Protein AF-A0A952CIS3-F1 (afdb_monomer_lite)

Structure (mmCIF, N/CA/C/O backbone):
data_AF-A0A952CIS3-F1
#
_entry.id   AF-A0A952CIS3-F1
#
loop_
_atom_site.group_PDB
_atom_site.id
_atom_site.type_symbol
_atom_site.label_atom_id
_atom_site.label_alt_id
_atom_site.label_comp_id
_atom_site.label_asym_id
_atom_site.label_entity_id
_atom_site.label_seq_id
_atom_site.pdbx_PDB_ins_code
_atom_site.Cartn_x
_atom_site.Cartn_y
_atom_site.Cartn_z
_atom_site.occupancy
_atom_site.B_iso_or_equiv
_atom_site.auth_seq_id
_atom_site.auth_comp_id
_atom_site.auth_asym_id
_atom_site.auth_atom_id
_atom_site.pdbx_PDB_model_num
ATOM 1 N N . MET A 1 1 ? 3.103 -5.663 15.950 1.00 58.41 1 MET A N 1
ATOM 2 C CA . MET A 1 1 ? 3.542 -4.666 14.948 1.00 58.41 1 MET A CA 1
ATOM 3 C C . MET A 1 1 ? 3.197 -3.279 15.468 1.00 58.41 1 MET A C 1
ATOM 5 O O . MET A 1 1 ? 2.110 -3.129 16.006 1.00 58.41 1 MET A O 1
ATOM 9 N N . ASN A 1 2 ? 4.099 -2.297 15.377 1.00 73.50 2 ASN A N 1
ATOM 10 C CA . ASN A 1 2 ? 3.818 -0.929 15.827 1.00 73.50 2 ASN A CA 1
ATOM 11 C C . ASN A 1 2 ? 3.746 0.017 14.621 1.00 73.50 2 ASN A C 1
ATOM 13 O O . ASN A 1 2 ? 4.779 0.464 14.124 1.00 73.50 2 ASN A O 1
ATOM 17 N N . LEU A 1 3 ? 2.524 0.336 14.183 1.00 75.00 3 LEU A N 1
ATOM 18 C CA . LEU A 1 3 ? 2.276 1.262 13.073 1.00 75.00 3 LEU A CA 1
ATOM 19 C C . LEU A 1 3 ? 2.784 2.686 13.351 1.00 75.00 3 LEU A C 1
ATOM 21 O O . LEU A 1 3 ? 2.992 3.442 12.412 1.00 75.00 3 LEU A O 1
ATOM 25 N N . ALA A 1 4 ? 3.065 3.059 14.606 1.00 76.69 4 ALA A N 1
ATOM 26 C CA . ALA A 1 4 ? 3.614 4.373 14.941 1.00 76.69 4 ALA A CA 1
ATOM 27 C C . ALA A 1 4 ? 5.102 4.538 14.572 1.00 76.69 4 ALA A C 1
ATOM 29 O O . ALA A 1 4 ? 5.605 5.663 14.593 1.00 76.69 4 ALA A O 1
ATOM 30 N N . ASN A 1 5 ? 5.807 3.449 14.240 1.00 83.12 5 ASN A N 1
ATOM 31 C CA . ASN A 1 5 ? 7.241 3.446 13.938 1.00 83.12 5 ASN A CA 1
ATOM 32 C C . ASN A 1 5 ? 7.523 2.821 12.562 1.00 83.12 5 ASN A C 1
ATOM 34 O O . ASN A 1 5 ? 8.228 1.821 12.450 1.00 83.12 5 ASN A O 1
ATOM 38 N N . LEU A 1 6 ? 6.986 3.439 11.506 1.00 84.38 6 LEU A N 1
ATOM 39 C CA . LEU A 1 6 ? 7.075 2.935 10.128 1.00 84.38 6 LEU A CA 1
ATOM 40 C C . LEU A 1 6 ? 8.511 2.790 9.596 1.00 84.38 6 LEU A C 1
ATOM 42 O O . LEU A 1 6 ? 8.786 1.925 8.773 1.00 84.38 6 LEU A O 1
ATOM 46 N N . THR A 1 7 ? 9.441 3.617 10.067 1.00 84.38 7 THR A N 1
ATOM 47 C CA . THR A 1 7 ? 10.834 3.642 9.590 1.00 84.38 7 THR A CA 1
ATOM 48 C C . THR A 1 7 ? 11.759 2.659 10.311 1.00 84.38 7 THR A C 1
ATOM 50 O O . THR A 1 7 ? 12.948 2.615 10.012 1.00 84.38 7 THR A O 1
ATOM 53 N N . HIS A 1 8 ? 11.245 1.895 11.277 1.00 84.44 8 HIS A N 1
ATOM 54 C CA . HIS A 1 8 ? 12.045 0.989 12.098 1.00 84.44 8 HIS A CA 1
ATOM 55 C C . HIS A 1 8 ? 11.938 -0.461 11.604 1.00 84.44 8 HIS A C 1
ATOM 57 O O . HIS A 1 8 ? 10.915 -0.862 11.044 1.00 84.44 8 HIS A O 1
ATOM 63 N N . GLY A 1 9 ? 12.978 -1.252 11.881 1.00 85.38 9 GLY A N 1
ATOM 64 C CA . GLY A 1 9 ? 13.113 -2.645 11.442 1.00 85.38 9 GLY A CA 1
ATOM 65 C C . GLY A 1 9 ? 14.064 -2.802 10.254 1.00 85.38 9 GLY A C 1
ATOM 66 O O . GLY A 1 9 ? 14.485 -1.812 9.661 1.00 85.38 9 GLY A O 1
ATOM 67 N N . ASP A 1 10 ? 14.396 -4.052 9.931 1.00 83.69 10 ASP A N 1
ATOM 68 C CA . ASP A 1 10 ? 15.188 -4.414 8.753 1.00 83.69 10 ASP A CA 1
ATOM 69 C C . ASP A 1 10 ? 14.513 -5.589 8.010 1.00 83.69 10 ASP A C 1
ATOM 71 O O . ASP A 1 10 ? 14.512 -6.709 8.531 1.00 83.69 10 ASP A O 1
ATOM 75 N N . PRO A 1 11 ? 13.861 -5.350 6.854 1.00 87.62 11 PRO A N 1
ATOM 76 C CA . PRO A 1 11 ? 13.613 -4.038 6.252 1.00 87.62 11 PRO A CA 1
ATOM 77 C C . PRO A 1 11 ? 12.599 -3.203 7.069 1.00 87.62 11 PRO A C 1
ATOM 79 O O . PRO A 1 11 ? 11.799 -3.773 7.825 1.00 87.62 11 PRO A O 1
ATOM 82 N N . PRO A 1 12 ? 12.596 -1.859 6.931 1.00 90.81 12 PRO A N 1
ATOM 83 C CA . PRO A 1 12 ? 11.646 -0.987 7.620 1.00 90.81 12 PRO A CA 1
ATOM 84 C C . PRO A 1 12 ? 10.197 -1.420 7.397 1.00 90.81 12 PRO A C 1
ATOM 86 O O . PRO A 1 12 ? 9.848 -1.884 6.310 1.00 90.81 12 PRO A O 1
ATOM 89 N N . LEU A 1 13 ? 9.329 -1.226 8.394 1.00 90.56 13 LEU A N 1
ATOM 90 C CA . LEU A 1 13 ? 7.912 -1.595 8.276 1.00 90.56 13 LEU A CA 1
ATOM 91 C C . LEU A 1 13 ? 7.237 -0.948 7.054 1.00 90.56 13 LEU A C 1
ATOM 93 O O . LEU A 1 13 ? 6.450 -1.603 6.383 1.00 90.56 13 LEU A O 1
ATOM 97 N N . LEU A 1 14 ? 7.599 0.296 6.737 1.00 91.00 14 LEU A N 1
ATOM 98 C CA . LEU A 1 14 ? 7.156 1.006 5.538 1.00 91.00 14 LEU A CA 1
ATOM 99 C C . LEU A 1 14 ? 7.469 0.228 4.251 1.00 91.00 14 LEU A C 1
ATOM 101 O O . LEU A 1 14 ? 6.620 0.107 3.380 1.00 91.00 14 LEU A O 1
ATOM 105 N N . THR A 1 15 ? 8.673 -0.337 4.160 1.00 90.19 15 THR A N 1
ATOM 106 C CA . THR A 1 15 ? 9.089 -1.172 3.030 1.00 90.19 15 THR A CA 1
ATOM 107 C C . THR A 1 15 ? 8.350 -2.496 3.021 1.00 90.19 15 THR A C 1
ATOM 109 O O . THR A 1 15 ? 7.921 -2.945 1.967 1.00 90.19 15 THR A O 1
ATOM 112 N N . ARG A 1 16 ? 8.160 -3.112 4.191 1.00 92.25 16 ARG A N 1
ATOM 113 C CA . ARG A 1 16 ? 7.429 -4.378 4.290 1.00 92.25 16 ARG A CA 1
ATOM 114 C C . ARG A 1 16 ? 5.986 -4.240 3.825 1.00 92.25 16 ARG A C 1
ATOM 116 O O . ARG A 1 16 ? 5.541 -5.098 3.083 1.00 92.25 16 ARG A O 1
ATOM 123 N N . LEU A 1 17 ? 5.291 -3.172 4.217 1.00 92.12 17 LEU A N 1
ATOM 124 C CA . LEU A 1 17 ? 3.913 -2.904 3.786 1.00 92.12 17 LEU A CA 1
ATOM 125 C C . LEU A 1 17 ? 3.780 -2.763 2.263 1.00 92.12 17 LEU A C 1
ATOM 127 O O . LEU A 1 17 ? 2.726 -3.063 1.723 1.00 92.12 17 LEU A O 1
ATOM 131 N N . GLU A 1 18 ? 4.849 -2.346 1.587 1.00 89.56 18 GLU A N 1
ATOM 132 C CA . GLU 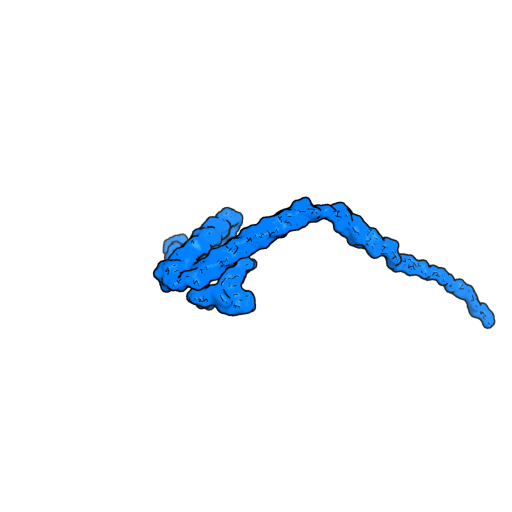A 1 18 ? 4.886 -2.238 0.129 1.00 89.56 18 GLU A CA 1
ATOM 133 C C . GLU A 1 18 ? 5.166 -3.583 -0.559 1.00 89.56 18 GLU A C 1
ATOM 135 O O . GLU A 1 18 ? 4.610 -3.891 -1.608 1.00 89.56 18 GLU A O 1
ATOM 140 N N . THR A 1 19 ? 6.069 -4.391 0.004 1.00 89.50 19 THR A N 1
ATOM 141 C CA . THR A 1 19 ? 6.574 -5.608 -0.658 1.00 89.50 19 THR A CA 1
ATOM 142 C C . THR A 1 19 ? 5.868 -6.892 -0.230 1.00 89.50 19 THR A C 1
ATOM 144 O O . THR A 1 19 ? 5.960 -7.904 -0.920 1.00 89.50 19 THR A O 1
ATOM 147 N N . ASP A 1 20 ? 5.223 -6.885 0.934 1.00 92.44 20 ASP A N 1
ATOM 148 C CA . ASP A 1 20 ? 4.557 -8.037 1.537 1.00 92.44 20 ASP A CA 1
ATOM 149 C C . ASP A 1 20 ? 3.040 -7.830 1.472 1.00 92.44 20 ASP A C 1
ATOM 151 O O . ASP A 1 20 ? 2.427 -7.204 2.339 1.00 92.44 20 ASP A O 1
ATOM 155 N N . ILE A 1 21 ? 2.436 -8.350 0.402 1.00 89.44 21 ILE A N 1
ATOM 156 C CA . ILE A 1 21 ? 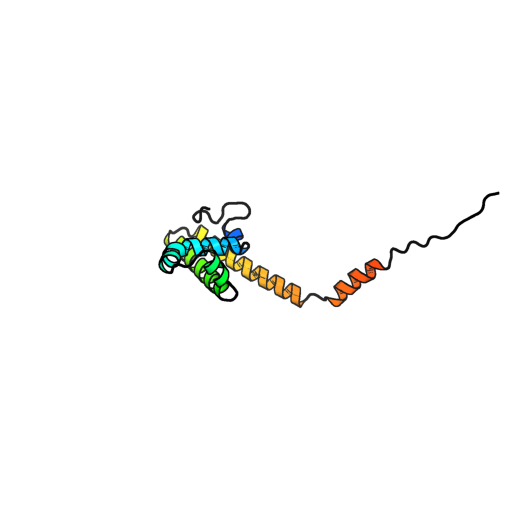1.004 -8.191 0.129 1.00 89.44 21 ILE A CA 1
ATOM 157 C C . ILE A 1 21 ? 0.123 -8.878 1.178 1.00 89.44 21 ILE A C 1
ATOM 159 O O . ILE A 1 21 ? -0.988 -8.423 1.443 1.00 89.44 21 ILE A O 1
ATOM 163 N N . VAL A 1 22 ? 0.625 -9.953 1.796 1.00 91.81 22 VAL A N 1
ATOM 164 C CA . VAL A 1 22 ? -0.085 -10.669 2.861 1.00 91.81 22 VAL A CA 1
ATOM 165 C C . VAL A 1 22 ? -0.115 -9.792 4.102 1.00 91.81 22 VAL A C 1
ATOM 167 O O . VAL A 1 22 ? -1.186 -9.543 4.642 1.00 91.81 22 VAL A O 1
ATOM 170 N N . LEU A 1 23 ? 1.032 -9.218 4.479 1.00 93.19 23 LEU A N 1
ATOM 171 C CA . LEU A 1 23 ? 1.086 -8.249 5.569 1.00 93.19 23 LEU A CA 1
ATOM 172 C C . LEU A 1 23 ? 0.163 -7.052 5.314 1.00 93.19 23 LEU A C 1
ATOM 174 O O . LEU A 1 23 ? -0.534 -6.626 6.231 1.00 93.19 23 LEU A O 1
ATOM 178 N N . LEU A 1 24 ? 0.150 -6.495 4.100 1.00 93.12 24 LEU A N 1
ATOM 179 C CA . LEU A 1 24 ? -0.752 -5.391 3.773 1.00 93.12 24 LEU A CA 1
ATOM 180 C C . LEU A 1 24 ? -2.220 -5.800 3.964 1.00 93.12 24 LEU A C 1
ATOM 182 O O . LEU A 1 24 ? -2.978 -5.071 4.603 1.00 93.12 24 LEU A O 1
ATOM 186 N N . CYS A 1 25 ? -2.604 -6.976 3.464 1.00 94.69 25 CYS A N 1
ATOM 187 C CA . CYS A 1 25 ? -3.952 -7.515 3.615 1.00 94.69 25 CYS A CA 1
ATOM 188 C C . CYS A 1 25 ? -4.334 -7.687 5.093 1.00 94.69 25 CYS A C 1
ATOM 190 O O . CYS A 1 25 ? -5.385 -7.193 5.502 1.00 94.69 25 CYS A O 1
ATOM 192 N N . ASP A 1 26 ? -3.460 -8.286 5.906 1.00 94.50 26 ASP A N 1
ATOM 193 C CA . ASP A 1 26 ? -3.676 -8.488 7.345 1.00 94.50 26 ASP A CA 1
ATOM 194 C C . ASP A 1 26 ? -3.876 -7.156 8.080 1.00 94.50 26 ASP A C 1
ATOM 196 O O . ASP A 1 26 ? -4.719 -7.025 8.972 1.00 94.50 26 ASP A O 1
ATOM 200 N N . VAL A 1 27 ? -3.099 -6.135 7.709 1.00 94.75 27 VAL A N 1
ATOM 201 C CA . VAL A 1 27 ? -3.187 -4.801 8.310 1.00 94.75 27 VAL A CA 1
ATOM 202 C C . VAL A 1 27 ? -4.486 -4.114 7.934 1.00 94.75 27 VAL A C 1
ATOM 204 O O . VAL A 1 27 ? -5.149 -3.560 8.811 1.00 94.75 27 VAL A O 1
ATOM 207 N N . ILE A 1 28 ? -4.876 -4.169 6.663 1.00 95.00 28 ILE A N 1
ATOM 208 C CA . ILE A 1 28 ? -6.148 -3.606 6.208 1.00 95.00 28 ILE A CA 1
ATOM 209 C C . ILE A 1 28 ? -7.307 -4.335 6.891 1.00 95.00 28 ILE A C 1
ATOM 211 O O . ILE A 1 28 ? -8.197 -3.669 7.420 1.00 95.00 28 ILE A O 1
ATOM 215 N N . PHE A 1 29 ? -7.268 -5.670 6.973 1.00 95.44 29 PHE A N 1
ATOM 216 C CA . PHE A 1 29 ? -8.284 -6.447 7.679 1.00 95.44 29 PHE A CA 1
ATOM 217 C C . PHE A 1 29 ? -8.381 -6.037 9.149 1.00 95.44 29 PHE A C 1
ATOM 219 O O . PHE A 1 29 ? -9.476 -5.799 9.650 1.00 95.44 29 PHE A O 1
ATOM 226 N N . ALA A 1 30 ? -7.248 -5.856 9.833 1.00 95.00 30 ALA A N 1
ATOM 227 C CA . ALA A 1 30 ? -7.228 -5.386 11.215 1.00 95.00 30 ALA A CA 1
ATOM 228 C C . ALA A 1 30 ? -7.854 -3.987 11.385 1.00 95.00 30 ALA A C 1
ATOM 230 O O . ALA A 1 30 ? -8.507 -3.738 12.400 1.00 95.00 30 ALA A O 1
ATOM 231 N N . LEU A 1 31 ? -7.690 -3.087 10.407 1.00 93.50 31 LEU A N 1
ATOM 232 C CA . LEU A 1 31 ? -8.302 -1.752 10.421 1.00 93.50 31 LEU A CA 1
ATOM 233 C C . LEU A 1 31 ? -9.821 -1.800 10.229 1.00 93.50 31 LEU A C 1
ATOM 235 O O . LEU A 1 31 ? -10.537 -1.029 10.868 1.00 93.50 31 LEU A O 1
ATOM 239 N N . VAL A 1 32 ? -10.307 -2.703 9.375 1.00 95.00 32 VAL A N 1
ATOM 240 C CA . VAL A 1 32 ? -11.741 -2.850 9.073 1.00 95.00 32 VAL A CA 1
ATOM 241 C C . VAL A 1 32 ? -12.423 -3.950 9.886 1.00 95.00 32 VAL A C 1
ATOM 243 O O . VAL A 1 32 ? -13.595 -4.255 9.666 1.00 95.00 32 VAL A O 1
ATOM 246 N N . LYS A 1 33 ? -11.708 -4.559 10.837 1.00 95.25 33 LYS A N 1
ATOM 247 C CA . LYS A 1 33 ? -12.197 -5.694 11.620 1.00 95.25 33 LYS A CA 1
ATOM 248 C C . LYS A 1 33 ? -13.532 -5.419 12.320 1.00 95.25 33 LYS A C 1
ATOM 250 O O . LYS A 1 33 ? -14.408 -6.273 12.225 1.00 95.25 33 LYS A O 1
ATOM 255 N N . PRO A 1 34 ? -13.765 -4.252 12.954 1.00 96.50 34 PRO A N 1
ATOM 256 C CA . PRO A 1 34 ? -15.070 -3.957 13.544 1.00 96.50 34 PRO A CA 1
ATOM 257 C C . PRO A 1 34 ? -16.224 -4.008 12.532 1.00 96.50 34 PRO A C 1
ATOM 259 O O . PRO A 1 34 ? -17.318 -4.452 12.869 1.00 96.50 34 PRO A O 1
ATOM 262 N N . GLN A 1 35 ? -15.991 -3.565 11.295 1.00 96.25 35 GLN A N 1
ATOM 263 C CA . GLN A 1 35 ? -16.970 -3.601 10.210 1.00 96.25 35 GLN A CA 1
ATOM 264 C C . GLN A 1 35 ? -17.128 -5.021 9.653 1.00 96.25 35 GLN A C 1
ATOM 266 O O . GLN A 1 35 ? -18.251 -5.462 9.422 1.00 96.25 35 GLN A O 1
ATOM 271 N N . ALA A 1 36 ? -16.025 -5.751 9.477 1.00 95.88 36 ALA A N 1
ATOM 272 C CA . ALA A 1 36 ? -16.044 -7.145 9.042 1.00 95.88 36 ALA A CA 1
ATOM 273 C C . ALA A 1 36 ? -16.826 -8.026 10.029 1.00 95.88 36 ALA A C 1
ATOM 275 O O . ALA A 1 36 ? -17.711 -8.772 9.617 1.00 95.88 36 ALA A O 1
ATOM 276 N N . ASP A 1 37 ? -16.584 -7.857 11.332 1.00 97.06 37 ASP A N 1
ATOM 277 C CA . ASP A 1 37 ? -17.274 -8.589 12.395 1.00 97.06 37 ASP A CA 1
ATOM 278 C C . ASP A 1 37 ? -18.790 -8.282 12.395 1.00 97.06 37 ASP A C 1
ATOM 280 O O . ASP A 1 37 ? -19.605 -9.187 12.569 1.00 97.06 37 ASP A O 1
ATOM 284 N N . GLN A 1 38 ? -19.196 -7.030 12.139 1.00 97.31 38 GLN A N 1
ATOM 285 C CA . GLN A 1 38 ? -20.615 -6.650 12.006 1.00 97.31 38 GLN A CA 1
ATOM 286 C C . GLN A 1 38 ? -21.294 -7.275 10.783 1.00 97.31 38 GLN A C 1
ATOM 288 O O . GLN A 1 38 ? -22.487 -7.574 10.827 1.00 97.31 38 GLN A O 1
ATOM 293 N N . LEU A 1 39 ? -20.545 -7.455 9.695 1.00 96.56 39 LEU A N 1
ATOM 294 C CA . LEU A 1 39 ? -21.022 -8.057 8.452 1.00 96.56 39 LEU A CA 1
ATOM 295 C C . LEU A 1 39 ? -20.885 -9.587 8.441 1.00 96.56 39 LEU A C 1
ATOM 297 O O . LEU A 1 39 ? -21.316 -10.223 7.481 1.00 96.56 39 LEU A O 1
ATOM 301 N N . GLY A 1 40 ? -20.309 -10.179 9.492 1.00 96.50 40 GLY A N 1
ATOM 302 C CA . GLY A 1 40 ? -20.047 -11.614 9.571 1.00 96.50 40 GLY A CA 1
ATOM 303 C C . GLY A 1 40 ? -19.009 -12.105 8.559 1.00 96.50 40 GLY A C 1
ATOM 304 O O . GLY A 1 40 ? -19.059 -13.268 8.177 1.00 96.50 40 GLY A O 1
ATOM 305 N N . VAL A 1 41 ? -18.100 -11.232 8.114 1.00 96.81 41 VAL A N 1
ATOM 306 C CA . VAL A 1 41 ? -17.044 -11.559 7.148 1.00 96.81 41 VAL A CA 1
ATOM 307 C C . VAL A 1 41 ? -15.833 -12.114 7.892 1.00 96.81 41 VAL A C 1
ATOM 309 O O . VAL A 1 41 ? -15.241 -11.434 8.732 1.00 96.81 41 VAL A O 1
ATOM 312 N N . SER A 1 42 ? -15.464 -13.352 7.576 1.00 94.94 42 SER A N 1
ATOM 313 C CA . SER A 1 42 ? -14.247 -13.988 8.090 1.00 94.94 42 SER A CA 1
ATOM 314 C C . SER A 1 42 ? -12.977 -13.436 7.437 1.00 94.94 42 SER A C 1
ATOM 316 O O . SER A 1 42 ? -13.017 -12.814 6.374 1.00 94.94 42 SER A O 1
ATOM 318 N N . ASP A 1 43 ? -11.832 -13.701 8.065 1.00 93.12 43 ASP A N 1
ATOM 319 C CA . ASP A 1 43 ? -10.514 -13.354 7.524 1.00 93.12 43 ASP A CA 1
ATOM 320 C C . ASP A 1 43 ? -10.269 -14.042 6.172 1.00 93.12 43 ASP A C 1
ATOM 322 O O . ASP A 1 43 ? -9.859 -13.415 5.196 1.00 93.12 43 ASP A O 1
ATOM 326 N N . GLU A 1 44 ? -10.642 -15.320 6.055 1.00 93.25 44 GLU A N 1
ATOM 327 C CA . GLU A 1 44 ? -10.500 -16.061 4.805 1.00 93.25 44 GLU A CA 1
ATOM 328 C C . GLU A 1 44 ? -11.409 -15.523 3.692 1.00 93.25 44 GLU A C 1
ATOM 330 O O . GLU A 1 44 ? -11.030 -15.545 2.519 1.00 93.25 44 GLU A O 1
ATOM 335 N N . GLU A 1 45 ? -12.621 -15.070 4.020 1.00 94.44 45 GLU A N 1
ATOM 336 C CA . GLU A 1 45 ? -13.524 -14.437 3.051 1.00 94.44 45 GLU A CA 1
ATOM 337 C C . GLU A 1 45 ? -13.017 -13.063 2.623 1.00 94.44 45 GLU A C 1
ATOM 339 O O . GLU A 1 45 ? -13.053 -12.749 1.432 1.00 94.44 45 GLU A O 1
ATOM 344 N N . PHE A 1 46 ? -12.493 -12.280 3.566 1.00 94.38 46 PHE A N 1
ATOM 345 C CA . PHE A 1 46 ? -11.871 -10.999 3.272 1.00 94.38 46 PHE A CA 1
ATOM 346 C C . PHE A 1 46 ? -10.659 -11.174 2.350 1.00 94.38 46 PHE A C 1
ATOM 348 O O . PHE A 1 46 ? -10.606 -10.565 1.283 1.00 94.38 46 PHE A O 1
ATOM 355 N N . GLY A 1 47 ? -9.736 -12.077 2.688 1.00 91.81 47 GLY A N 1
ATOM 356 C CA . GLY A 1 47 ? -8.560 -12.366 1.868 1.00 91.81 47 GLY A CA 1
ATOM 357 C C . GLY A 1 47 ? -8.914 -12.850 0.457 1.00 91.81 47 GLY A C 1
ATOM 358 O O . GLY A 1 47 ? -8.284 -12.439 -0.515 1.00 91.81 47 GLY A O 1
ATOM 359 N N . LYS A 1 48 ? -9.975 -13.657 0.303 1.00 91.69 48 LYS A N 1
ATOM 360 C CA . LYS A 1 48 ? -10.487 -14.061 -1.023 1.00 91.69 48 LYS A CA 1
ATOM 361 C C . LYS A 1 48 ? -11.037 -12.886 -1.830 1.00 91.69 48 LYS A C 1
ATOM 363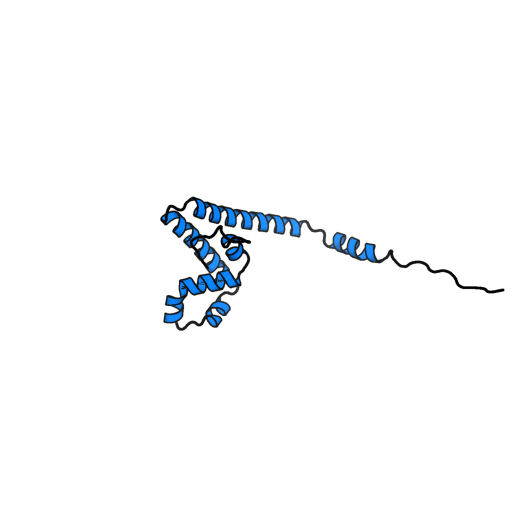 O O . LYS A 1 48 ? -10.929 -12.899 -3.055 1.00 91.69 48 LYS A O 1
ATOM 368 N N . ALA A 1 49 ? -11.644 -11.904 -1.166 1.00 91.06 49 ALA A N 1
ATOM 369 C CA . ALA A 1 49 ? -12.176 -10.709 -1.814 1.00 91.06 49 ALA A CA 1
ATOM 370 C C . ALA A 1 49 ? -11.072 -9.725 -2.242 1.00 91.06 49 ALA A C 1
ATOM 372 O O . ALA A 1 49 ? -11.292 -8.922 -3.145 1.00 91.06 49 ALA A O 1
ATOM 373 N N . MET A 1 50 ? -9.873 -9.820 -1.661 1.00 89.69 50 MET A N 1
ATOM 374 C CA . MET A 1 50 ? -8.717 -8.953 -1.932 1.00 89.69 50 MET A CA 1
ATOM 375 C C . MET A 1 50 ? -7.944 -9.341 -3.209 1.00 89.69 50 MET A C 1
ATOM 377 O O . MET A 1 50 ? -6.724 -9.235 -3.281 1.00 89.69 50 MET A O 1
ATOM 381 N N . GLY A 1 51 ? -8.644 -9.799 -4.247 1.00 88.00 51 GLY A N 1
ATOM 382 C CA . GLY A 1 51 ? -8.060 -10.101 -5.556 1.00 88.00 51 GLY A CA 1
ATOM 383 C C . GLY A 1 51 ? -8.213 -8.951 -6.556 1.00 88.00 51 GLY A C 1
ATOM 384 O O . GLY A 1 51 ? -9.220 -8.245 -6.556 1.00 88.00 51 GLY A O 1
ATOM 385 N N . GLY A 1 52 ? -7.239 -8.799 -7.459 1.00 85.69 52 GLY A N 1
ATOM 386 C CA . GLY A 1 52 ? -7.331 -7.886 -8.606 1.00 85.69 52 GLY A CA 1
ATOM 387 C C . GLY A 1 52 ? -7.448 -6.414 -8.204 1.00 85.69 52 GLY A C 1
ATOM 388 O O . GLY A 1 52 ? -6.595 -5.890 -7.494 1.00 85.69 52 GLY A O 1
ATOM 389 N N . ASP A 1 53 ? -8.508 -5.744 -8.650 1.00 90.38 53 ASP A N 1
ATOM 390 C CA . ASP A 1 53 ? -8.692 -4.303 -8.428 1.00 90.38 53 ASP A CA 1
ATOM 391 C C . ASP A 1 53 ? -8.983 -3.958 -6.959 1.00 90.38 53 ASP A C 1
ATOM 393 O O . ASP A 1 53 ? -8.682 -2.853 -6.509 1.00 90.38 53 ASP A O 1
ATOM 397 N N . ALA A 1 54 ? -9.542 -4.901 -6.191 1.00 92.19 54 ALA A N 1
ATOM 398 C CA . ALA A 1 54 ? -9.928 -4.666 -4.801 1.00 92.19 54 ALA A CA 1
ATOM 399 C C . ALA A 1 54 ? -8.714 -4.369 -3.910 1.00 92.19 54 ALA A C 1
ATOM 401 O O . ALA A 1 54 ? -8.732 -3.408 -3.142 1.00 92.19 54 ALA A O 1
ATOM 402 N N . ILE A 1 55 ? -7.638 -5.149 -4.053 1.00 91.25 55 ILE A N 1
ATOM 403 C CA . ILE A 1 55 ? -6.400 -4.928 -3.297 1.00 91.25 55 ILE A CA 1
ATOM 404 C C . ILE A 1 55 ? -5.698 -3.640 -3.727 1.00 91.25 55 ILE A C 1
ATOM 406 O O . ILE A 1 55 ? -5.159 -2.948 -2.871 1.00 91.25 55 ILE A O 1
ATOM 410 N N . MET A 1 56 ? -5.767 -3.267 -5.009 1.00 90.69 56 MET A N 1
ATOM 411 C CA . MET A 1 56 ? -5.213 -1.997 -5.490 1.00 90.69 56 MET A CA 1
ATOM 412 C C . MET A 1 56 ? -5.959 -0.793 -4.909 1.00 90.69 56 MET A C 1
ATOM 414 O O . MET A 1 56 ? -5.339 0.128 -4.385 1.00 90.69 56 MET A O 1
ATOM 418 N N . ALA A 1 57 ? -7.292 -0.823 -4.922 1.00 92.44 57 ALA A N 1
ATOM 419 C CA . ALA A 1 57 ? -8.095 0.235 -4.317 1.00 92.44 57 ALA A CA 1
ATOM 420 C C . ALA A 1 57 ? -7.861 0.332 -2.799 1.00 92.44 57 ALA A C 1
ATOM 422 O O . ALA A 1 57 ? -7.755 1.429 -2.249 1.00 92.44 57 ALA A O 1
ATOM 423 N N . ALA A 1 58 ? -7.753 -0.813 -2.119 1.00 93.62 58 ALA A N 1
ATOM 424 C CA . ALA A 1 58 ? -7.482 -0.863 -0.688 1.00 93.62 58 ALA A CA 1
ATOM 425 C C . ALA A 1 58 ? -6.069 -0.359 -0.348 1.00 93.62 58 ALA A C 1
ATOM 427 O O . ALA A 1 58 ? -5.901 0.361 0.635 1.00 93.62 58 ALA A O 1
ATOM 428 N N . HIS A 1 59 ? -5.075 -0.688 -1.176 1.00 92.94 59 HIS A N 1
ATOM 429 C CA . HIS A 1 59 ? -3.712 -0.170 -1.089 1.00 92.94 59 HIS A CA 1
ATOM 430 C C . HIS A 1 59 ? -3.692 1.360 -1.177 1.00 92.94 59 HIS A C 1
ATOM 432 O O . HIS A 1 59 ? -3.162 2.018 -0.282 1.00 92.94 59 HIS A O 1
ATOM 438 N N . ASP A 1 60 ? -4.312 1.935 -2.209 1.00 92.50 60 ASP A N 1
ATOM 439 C CA . ASP A 1 60 ? -4.302 3.385 -2.427 1.00 92.50 60 ASP A CA 1
ATOM 440 C C . ASP A 1 60 ? -5.003 4.132 -1.286 1.00 92.50 60 ASP A C 1
ATOM 442 O O . ASP A 1 60 ? -4.450 5.089 -0.736 1.00 92.50 60 ASP A O 1
ATOM 446 N N . ALA A 1 61 ? -6.171 3.640 -0.861 1.00 94.81 61 ALA A N 1
ATOM 447 C CA . ALA A 1 61 ? -6.906 4.203 0.268 1.00 94.81 61 ALA A CA 1
ATOM 448 C C . ALA A 1 61 ? -6.108 4.117 1.580 1.00 94.81 61 ALA A C 1
ATOM 450 O O . ALA A 1 61 ? -6.078 5.072 2.360 1.00 94.81 61 ALA A O 1
ATOM 451 N N . PHE A 1 62 ? -5.434 2.989 1.823 1.00 94.62 62 PHE A N 1
ATOM 452 C CA . PHE A 1 62 ? -4.593 2.806 3.001 1.00 94.62 62 PHE A CA 1
ATOM 453 C C . PHE A 1 62 ? -3.428 3.799 3.023 1.00 94.62 62 PHE A C 1
ATOM 455 O O . PHE A 1 62 ? -3.194 4.438 4.048 1.00 94.62 62 PHE A O 1
ATOM 462 N N . TRP A 1 63 ? -2.709 3.964 1.911 1.00 93.19 63 TRP A N 1
ATOM 463 C CA . TRP A 1 63 ? -1.556 4.865 1.845 1.00 93.19 63 TRP A CA 1
ATOM 464 C C . TRP A 1 63 ? -1.933 6.342 1.933 1.00 93.19 63 TRP A C 1
ATOM 466 O O . TRP A 1 63 ? -1.216 7.118 2.579 1.00 93.19 63 TRP A O 1
ATOM 476 N N . GLU A 1 64 ? -3.054 6.731 1.324 1.00 93.56 64 GLU A N 1
ATOM 477 C CA . GLU A 1 64 ? -3.601 8.080 1.449 1.00 93.56 64 GLU A CA 1
ATOM 478 C C . GLU A 1 64 ? -3.925 8.400 2.914 1.00 93.56 64 GLU A C 1
ATOM 480 O O . GLU A 1 64 ? -3.423 9.392 3.458 1.00 93.56 64 GLU A O 1
ATOM 485 N N . GLU A 1 65 ? -4.682 7.524 3.579 1.00 93.81 65 GLU A N 1
ATOM 486 C CA . GLU A 1 65 ? -5.066 7.719 4.976 1.00 93.81 65 GLU A CA 1
ATOM 487 C C . GLU A 1 65 ? -3.854 7.650 5.911 1.00 93.81 65 GLU A C 1
ATOM 489 O O . GLU A 1 65 ? -3.730 8.465 6.826 1.00 93.81 65 GLU A O 1
ATOM 494 N N . LEU A 1 66 ? -2.897 6.752 5.661 1.00 92.25 66 LEU A N 1
ATOM 495 C CA . LEU A 1 66 ? -1.677 6.649 6.461 1.00 92.25 66 LEU A CA 1
ATOM 496 C C . LEU A 1 66 ? -0.865 7.952 6.408 1.00 92.25 66 LEU A C 1
ATOM 498 O O . LEU A 1 66 ? -0.422 8.452 7.447 1.00 92.25 66 LEU A O 1
ATOM 502 N N . ASN A 1 67 ? -0.700 8.548 5.223 1.00 91.69 67 ASN A N 1
ATOM 503 C CA . ASN A 1 67 ? -0.055 9.856 5.088 1.00 91.69 67 ASN A CA 1
ATOM 504 C C . ASN A 1 67 ? -0.869 10.952 5.802 1.00 91.69 67 ASN A C 1
ATOM 506 O O . ASN A 1 67 ? -0.314 11.743 6.576 1.00 91.69 67 ASN A O 1
ATOM 510 N N . GLY A 1 68 ? -2.189 10.973 5.593 1.00 91.88 68 GLY A N 1
ATOM 511 C CA . GLY A 1 68 ? -3.119 11.899 6.240 1.00 91.88 68 GLY A CA 1
ATOM 512 C C . GLY A 1 68 ? -3.017 11.870 7.767 1.00 91.88 68 GLY A C 1
ATOM 513 O O . GLY A 1 68 ? -2.835 12.916 8.398 1.00 91.88 68 GLY A O 1
ATOM 514 N N . PHE A 1 69 ? -3.022 10.678 8.357 1.00 92.00 69 PHE A N 1
ATOM 515 C CA . PHE A 1 69 ? -2.888 10.438 9.791 1.00 92.00 69 PHE A CA 1
ATOM 516 C C . PHE A 1 69 ? -1.601 11.046 10.368 1.00 92.00 69 PHE A C 1
ATOM 518 O O . PHE A 1 69 ? -1.647 11.846 11.309 1.00 92.00 69 PHE A O 1
ATOM 525 N N . PHE A 1 70 ? -0.434 10.753 9.782 1.00 91.56 70 PHE A N 1
ATOM 526 C CA . PHE A 1 70 ? 0.835 11.300 10.286 1.00 91.56 70 PHE A CA 1
ATOM 527 C C . PHE A 1 70 ? 0.951 12.817 10.087 1.00 91.56 70 PHE A C 1
ATOM 529 O O . PHE A 1 70 ? 1.541 13.508 10.927 1.00 91.56 70 PHE A O 1
ATOM 536 N N . ARG A 1 71 ? 0.336 13.367 9.031 1.00 92.38 71 ARG A N 1
ATOM 537 C CA . ARG A 1 71 ? 0.224 14.821 8.829 1.00 92.38 71 ARG A CA 1
ATOM 538 C C . ARG A 1 71 ? -0.634 15.479 9.909 1.00 92.38 71 ARG A C 1
ATOM 540 O O . ARG A 1 71 ? -0.236 16.514 10.458 1.00 92.38 71 ARG A O 1
ATOM 547 N N . GLN A 1 72 ? -1.769 14.878 10.260 1.00 93.06 72 GLN A N 1
ATOM 548 C CA . GLN A 1 72 ? -2.637 15.362 11.336 1.00 93.06 72 GLN A CA 1
ATOM 549 C C . GLN A 1 72 ? -1.915 15.342 12.689 1.00 93.06 72 GLN A C 1
ATOM 551 O O . GLN A 1 72 ? -1.955 16.339 13.412 1.00 93.06 72 GLN A O 1
ATOM 556 N N . LEU A 1 73 ? -1.135 14.292 12.966 1.00 90.94 73 LEU A N 1
ATOM 557 C CA . LEU A 1 73 ? -0.289 14.178 14.161 1.00 90.94 73 LEU A CA 1
ATOM 558 C C . LEU A 1 73 ? 0.946 15.097 14.174 1.00 90.94 73 LEU A C 1
ATOM 560 O O . LEU A 1 73 ? 1.757 15.012 15.095 1.00 90.94 73 LEU A O 1
ATOM 564 N N . ARG A 1 74 ? 1.130 15.962 13.165 1.00 92.00 74 ARG A N 1
ATOM 565 C CA . ARG A 1 74 ? 2.306 16.843 13.003 1.00 92.00 74 ARG A CA 1
ATOM 566 C C . ARG A 1 74 ? 3.644 16.091 12.890 1.00 92.00 74 ARG A C 1
ATOM 568 O O . ARG A 1 74 ? 4.703 16.716 12.938 1.00 92.00 74 ARG A O 1
ATOM 575 N N . ARG A 1 75 ? 3.617 14.779 12.635 1.00 90.31 75 ARG A N 1
ATOM 576 C CA . ARG A 1 75 ? 4.793 13.932 12.364 1.00 90.31 75 ARG A CA 1
ATOM 577 C C . ARG A 1 75 ? 5.182 14.013 10.889 1.00 90.31 75 ARG A C 1
ATOM 579 O O . ARG A 1 75 ? 5.077 13.059 10.118 1.00 90.31 75 ARG A O 1
ATOM 586 N N . THR A 1 76 ? 5.568 15.219 10.482 1.00 88.81 76 THR A N 1
ATOM 587 C CA . THR A 1 76 ? 5.841 15.566 9.075 1.00 88.81 76 THR A CA 1
ATOM 588 C C . THR A 1 76 ? 7.041 14.829 8.479 1.00 88.81 76 THR A C 1
ATOM 590 O O . THR A 1 76 ? 7.108 14.643 7.268 1.00 88.81 76 THR A O 1
ATOM 593 N N . ASP A 1 77 ? 7.968 14.379 9.317 1.00 89.31 77 ASP A N 1
ATOM 594 C CA . ASP A 1 77 ? 9.080 13.497 8.970 1.00 89.31 77 ASP A CA 1
ATOM 595 C C . ASP A 1 77 ? 8.585 12.128 8.477 1.00 89.31 77 ASP A C 1
ATOM 597 O O . ASP A 1 77 ? 9.004 11.659 7.421 1.00 89.31 77 ASP A O 1
ATOM 601 N N . THR A 1 78 ? 7.634 11.529 9.198 1.00 87.88 78 THR A N 1
ATOM 602 C CA . THR A 1 78 ? 7.054 10.225 8.858 1.00 87.88 78 THR A CA 1
ATOM 603 C C . THR A 1 78 ? 6.178 10.331 7.607 1.00 87.88 78 THR A C 1
ATOM 605 O O . THR A 1 78 ? 6.304 9.510 6.704 1.00 87.88 78 THR A O 1
ATOM 608 N N . ALA A 1 79 ? 5.377 11.396 7.492 1.00 90.00 79 ALA A N 1
ATOM 609 C CA . ALA A 1 79 ? 4.613 11.702 6.278 1.00 90.00 79 ALA A CA 1
ATOM 610 C C . ALA A 1 79 ? 5.516 11.837 5.036 1.00 90.00 79 ALA A C 1
ATOM 612 O O . ALA A 1 79 ? 5.251 11.255 3.987 1.00 90.00 79 ALA A O 1
ATOM 613 N N . ARG A 1 80 ? 6.648 12.543 5.168 1.00 89.88 80 ARG A N 1
ATOM 614 C CA . ARG A 1 80 ? 7.641 12.654 4.089 1.00 89.88 80 ARG A CA 1
ATOM 615 C C . ARG A 1 80 ? 8.280 11.314 3.736 1.00 89.88 80 ARG A C 1
ATOM 617 O O . ARG A 1 80 ? 8.570 11.090 2.565 1.00 89.88 80 ARG A O 1
ATOM 624 N N . ALA A 1 81 ? 8.523 10.441 4.715 1.00 89.75 81 ALA A N 1
ATOM 625 C CA . ALA A 1 81 ? 9.046 9.103 4.450 1.00 89.75 81 ALA A CA 1
ATOM 626 C C . ALA A 1 81 ? 8.062 8.280 3.602 1.00 89.75 81 ALA A C 1
ATOM 628 O O . ALA A 1 81 ? 8.481 7.687 2.612 1.00 89.75 81 ALA A O 1
ATOM 629 N N . ILE A 1 82 ? 6.764 8.327 3.928 1.00 90.44 82 ILE A N 1
ATOM 630 C CA . ILE A 1 82 ? 5.693 7.685 3.147 1.00 90.44 82 ILE A CA 1
ATOM 631 C C . ILE A 1 82 ? 5.685 8.205 1.701 1.00 90.44 82 ILE A C 1
ATOM 633 O O . ILE A 1 82 ? 5.739 7.427 0.753 1.00 90.44 82 ILE A O 1
ATOM 637 N N . GLU A 1 83 ? 5.716 9.526 1.511 1.00 91.38 83 GLU A N 1
ATOM 638 C CA . GLU A 1 83 ? 5.731 10.137 0.171 1.00 91.38 83 GLU A CA 1
ATOM 639 C C . GLU A 1 83 ? 6.969 9.751 -0.647 1.00 91.38 83 GLU A C 1
ATOM 641 O O . GLU A 1 83 ? 6.890 9.541 -1.860 1.00 91.38 83 GLU A O 1
ATOM 646 N N . LYS A 1 84 ? 8.130 9.647 0.008 1.00 91.69 84 LYS A N 1
ATOM 647 C CA . LYS A 1 84 ? 9.368 9.209 -0.642 1.00 91.69 84 LYS A CA 1
ATOM 648 C C . LYS A 1 84 ? 9.335 7.732 -1.015 1.00 91.69 84 LYS A C 1
ATOM 650 O O . LYS A 1 84 ? 9.835 7.405 -2.087 1.00 91.69 84 LYS A O 1
ATOM 655 N N . GLN A 1 85 ? 8.734 6.881 -0.187 1.00 88.19 85 GLN A N 1
ATOM 656 C CA . GLN A 1 85 ? 8.527 5.468 -0.499 1.00 88.19 85 GLN A CA 1
ATOM 657 C C . GLN A 1 85 ? 7.664 5.314 -1.756 1.00 88.19 85 GLN A C 1
ATOM 659 O O . GLN A 1 85 ? 8.101 4.684 -2.714 1.00 88.19 85 GLN A O 1
ATOM 664 N N . ALA A 1 86 ? 6.506 5.979 -1.806 1.00 86.62 86 ALA A N 1
ATOM 665 C CA . ALA A 1 86 ? 5.616 5.930 -2.967 1.00 86.62 86 ALA A CA 1
ATOM 666 C C . ALA A 1 86 ? 6.313 6.416 -4.254 1.00 86.62 86 ALA A C 1
ATOM 668 O O . ALA A 1 86 ? 6.205 5.803 -5.318 1.00 86.62 86 ALA A O 1
ATOM 669 N N . ALA A 1 87 ? 7.099 7.496 -4.162 1.00 89.25 87 ALA A N 1
ATOM 670 C CA . ALA A 1 87 ? 7.887 7.990 -5.290 1.00 89.25 87 ALA A CA 1
ATOM 671 C C . ALA A 1 87 ? 8.983 7.003 -5.734 1.00 89.25 87 ALA A C 1
ATOM 673 O O . ALA A 1 87 ? 9.219 6.855 -6.935 1.00 89.25 87 ALA A O 1
ATOM 674 N N . LEU A 1 88 ? 9.647 6.330 -4.786 1.00 89.00 88 LEU A N 1
ATOM 675 C CA . LEU A 1 88 ? 10.665 5.316 -5.065 1.00 89.00 88 LEU A CA 1
ATOM 676 C C . LEU A 1 88 ? 10.063 4.111 -5.788 1.00 89.00 88 LEU A C 1
ATOM 678 O O . LEU A 1 88 ? 10.632 3.662 -6.782 1.00 89.00 88 LEU A O 1
ATOM 682 N N . VAL A 1 89 ? 8.917 3.615 -5.323 1.00 85.69 89 VAL A N 1
ATOM 683 C CA . VAL A 1 89 ? 8.214 2.486 -5.947 1.00 85.69 89 VAL A CA 1
ATOM 684 C C . VAL A 1 89 ? 7.854 2.834 -7.381 1.00 85.69 89 VAL A C 1
ATOM 686 O O . VAL A 1 89 ? 8.263 2.129 -8.301 1.00 85.69 89 VAL A O 1
ATOM 689 N N . LYS A 1 90 ? 7.200 3.982 -7.592 1.00 87.62 90 LYS A N 1
ATOM 690 C CA . LYS A 1 90 ? 6.829 4.459 -8.929 1.00 87.62 90 LYS A CA 1
ATOM 691 C C . LYS A 1 90 ? 8.034 4.556 -9.868 1.00 87.62 90 LYS A C 1
ATOM 693 O O . LYS A 1 90 ? 7.962 4.117 -11.012 1.00 87.62 90 LYS A O 1
ATOM 698 N N . ALA A 1 91 ? 9.142 5.126 -9.393 1.00 90.06 91 ALA A N 1
ATOM 699 C CA . ALA A 1 91 ? 10.360 5.252 -10.189 1.00 90.06 91 ALA A CA 1
ATOM 700 C C . ALA A 1 91 ? 10.995 3.887 -10.503 1.00 90.06 91 ALA A C 1
ATOM 702 O O . ALA A 1 91 ? 11.488 3.679 -11.609 1.00 90.06 91 ALA A O 1
ATOM 703 N N . THR A 1 92 ? 10.965 2.955 -9.548 1.00 88.62 92 THR A N 1
ATOM 704 C CA . THR A 1 92 ? 11.525 1.607 -9.709 1.00 88.62 92 THR A CA 1
ATOM 705 C C . THR A 1 92 ? 10.717 0.792 -10.712 1.00 88.62 92 THR A C 1
ATOM 707 O O . THR A 1 92 ? 11.306 0.182 -11.600 1.00 88.62 92 THR A O 1
ATOM 710 N N . VAL A 1 93 ? 9.383 0.834 -10.626 1.00 86.94 93 VAL A N 1
ATOM 711 C CA . VAL A 1 93 ? 8.487 0.181 -11.592 1.00 86.94 93 VAL A CA 1
ATOM 712 C C . VAL A 1 93 ? 8.739 0.720 -12.999 1.00 86.94 93 VAL A C 1
ATOM 714 O O . VAL A 1 93 ? 9.051 -0.065 -13.887 1.00 86.94 93 VAL A O 1
ATOM 717 N N . ALA A 1 94 ? 8.743 2.044 -13.184 1.00 89.94 94 ALA A N 1
ATOM 718 C CA . ALA A 1 94 ? 9.001 2.653 -14.491 1.00 89.94 94 ALA A CA 1
ATOM 719 C C . ALA A 1 94 ? 10.378 2.264 -15.069 1.00 89.94 94 ALA A C 1
ATOM 721 O O . ALA A 1 94 ? 10.510 1.989 -16.262 1.00 89.94 94 ALA A O 1
ATOM 722 N N . ALA A 1 95 ? 11.415 2.204 -14.225 1.00 91.50 95 ALA A N 1
ATOM 723 C CA . ALA A 1 95 ? 12.746 1.778 -14.648 1.00 91.50 95 ALA A CA 1
ATOM 724 C C . ALA A 1 95 ? 12.788 0.290 -15.046 1.00 91.50 95 ALA A C 1
ATOM 726 O O . ALA A 1 95 ? 13.465 -0.068 -16.011 1.00 91.50 95 ALA A O 1
ATOM 727 N N . ILE A 1 96 ? 12.072 -0.578 -14.322 1.00 90.25 96 ILE A N 1
ATOM 728 C CA . ILE A 1 96 ? 11.956 -2.006 -14.649 1.00 90.25 96 ILE A CA 1
ATOM 729 C C . ILE A 1 96 ? 11.173 -2.193 -15.951 1.00 90.25 96 ILE A C 1
ATOM 731 O O . ILE A 1 96 ? 11.628 -2.941 -16.811 1.00 90.25 96 ILE A O 1
ATOM 735 N N . GLU A 1 97 ? 10.053 -1.496 -16.138 1.00 90.38 97 GLU A N 1
ATOM 736 C CA . GLU A 1 97 ? 9.262 -1.544 -17.374 1.00 90.38 97 GLU A CA 1
ATOM 737 C C . GLU A 1 97 ? 10.111 -1.158 -18.591 1.00 90.38 97 GLU A C 1
ATOM 739 O O . GLU A 1 97 ? 10.201 -1.923 -19.551 1.00 90.38 97 GLU A O 1
ATOM 744 N N . GLN A 1 98 ? 10.848 -0.046 -18.509 1.00 91.81 98 GLN A N 1
ATOM 745 C CA . GLN A 1 98 ? 11.771 0.380 -19.565 1.00 91.81 98 GLN A CA 1
ATOM 746 C C . GLN A 1 98 ? 12.877 -0.660 -19.828 1.00 91.81 98 GLN A C 1
ATOM 748 O O . GLN A 1 98 ? 13.290 -0.897 -20.968 1.00 91.81 98 GLN A O 1
ATOM 753 N N . ARG A 1 99 ? 13.389 -1.299 -18.771 1.00 88.19 99 ARG A N 1
ATOM 754 C CA . ARG A 1 99 ? 14.400 -2.359 -18.881 1.00 88.19 99 ARG A CA 1
ATOM 755 C C . ARG A 1 99 ? 13.847 -3.602 -19.577 1.00 88.19 99 ARG A C 1
ATOM 757 O O . ARG A 1 99 ? 14.586 -4.222 -20.337 1.00 88.19 99 ARG A O 1
ATOM 764 N N . VAL A 1 100 ? 12.596 -3.965 -19.301 1.00 89.88 100 VAL A N 1
ATOM 765 C CA . VAL A 1 100 ? 11.900 -5.098 -19.925 1.00 89.88 100 VAL A CA 1
ATOM 766 C C . VAL A 1 100 ? 11.628 -4.810 -21.400 1.00 89.88 100 VAL A C 1
ATOM 768 O O . VAL A 1 100 ? 11.905 -5.663 -22.235 1.00 89.88 100 VAL A O 1
ATOM 771 N N . GLU A 1 101 ? 11.177 -3.602 -21.739 1.00 89.00 101 GLU A N 1
ATOM 772 C CA . GLU A 1 101 ? 10.908 -3.197 -23.126 1.00 89.00 101 GLU A CA 1
ATOM 773 C C . GLU A 1 101 ? 12.173 -3.196 -23.999 1.00 89.00 101 GLU A C 1
ATOM 775 O O . GLU A 1 101 ? 12.142 -3.554 -25.173 1.00 89.00 101 GLU A O 1
ATOM 780 N N . THR A 1 102 ? 13.316 -2.838 -23.412 1.00 89.81 102 THR A N 1
ATOM 781 C CA . THR A 1 102 ? 14.614 -2.806 -24.108 1.00 89.81 102 THR A CA 1
ATOM 782 C C . THR A 1 102 ? 15.354 -4.147 -24.103 1.00 89.81 102 THR A C 1
ATOM 784 O O . THR A 1 102 ? 16.472 -4.238 -24.620 1.00 89.81 102 THR A O 1
ATOM 787 N N . LEU A 1 103 ? 14.780 -5.195 -23.502 1.00 85.69 103 LEU A N 1
ATOM 788 C CA . LEU A 1 103 ? 15.423 -6.498 -23.392 1.00 85.69 103 LEU A CA 1
ATOM 789 C C . LEU A 1 103 ? 15.312 -7.268 -24.719 1.00 85.69 103 LEU A C 1
ATOM 791 O O . LEU A 1 103 ? 14.253 -7.772 -25.078 1.00 85.69 103 LEU A O 1
ATOM 795 N N . ASP A 1 104 ? 16.432 -7.409 -25.431 1.00 85.75 104 ASP A N 1
ATOM 796 C CA . ASP A 1 104 ? 16.530 -8.277 -26.610 1.00 85.75 104 ASP A CA 1
ATOM 797 C C . ASP A 1 104 ? 16.611 -9.750 -26.173 1.00 85.75 104 ASP A C 1
ATOM 799 O O . ASP A 1 104 ? 17.687 -10.303 -25.910 1.00 85.75 104 ASP A O 1
ATOM 803 N N . VAL A 1 105 ? 15.435 -10.364 -26.036 1.00 86.19 105 VAL A N 1
ATOM 804 C CA . VAL A 1 105 ? 15.270 -11.750 -25.583 1.00 86.19 105 VAL A CA 1
ATOM 805 C C . VAL A 1 105 ? 15.981 -12.731 -26.520 1.00 86.19 105 VAL A C 1
ATOM 807 O O . VAL A 1 105 ? 16.585 -13.696 -26.045 1.00 86.19 105 VAL A O 1
ATOM 810 N N . GLU A 1 106 ? 15.977 -12.476 -27.830 1.00 80.81 106 GLU A N 1
ATOM 811 C CA . GLU A 1 106 ? 16.598 -13.358 -28.823 1.00 80.81 106 GLU A CA 1
ATOM 812 C C . GLU A 1 106 ? 18.117 -13.418 -28.638 1.00 80.81 106 GLU A C 1
ATOM 814 O O . GLU A 1 106 ? 18.702 -14.503 -28.587 1.00 80.81 106 GLU A O 1
ATOM 819 N N . ASN A 1 107 ? 18.763 -12.268 -28.434 1.00 84.12 107 ASN A N 1
ATOM 820 C CA . ASN A 1 107 ? 20.202 -12.203 -28.180 1.00 84.12 107 ASN A CA 1
ATOM 821 C C . ASN A 1 107 ? 20.590 -12.829 -26.828 1.00 84.12 107 ASN A C 1
ATOM 823 O O . ASN A 1 107 ? 21.635 -13.476 -26.709 1.00 84.12 107 ASN A O 1
ATOM 827 N N . VAL A 1 108 ? 19.747 -12.684 -25.798 1.00 83.62 108 VAL A N 1
ATOM 828 C CA . VAL A 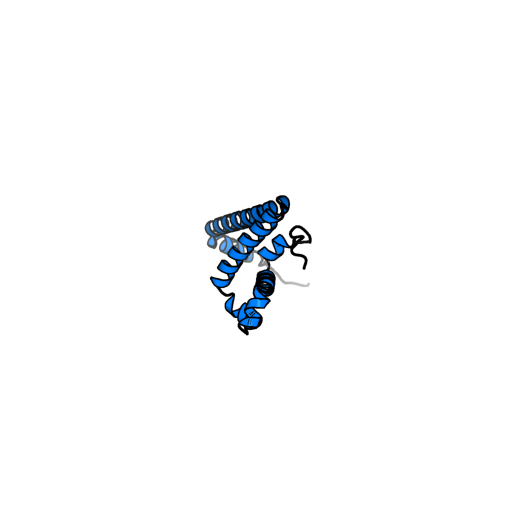1 108 ? 19.964 -13.335 -24.492 1.00 83.62 108 VAL A CA 1
ATOM 829 C C . VAL A 1 108 ? 19.918 -14.861 -24.628 1.00 83.62 108 VAL A C 1
ATOM 831 O O . VAL A 1 108 ? 20.816 -15.544 -24.130 1.00 83.62 108 VAL A 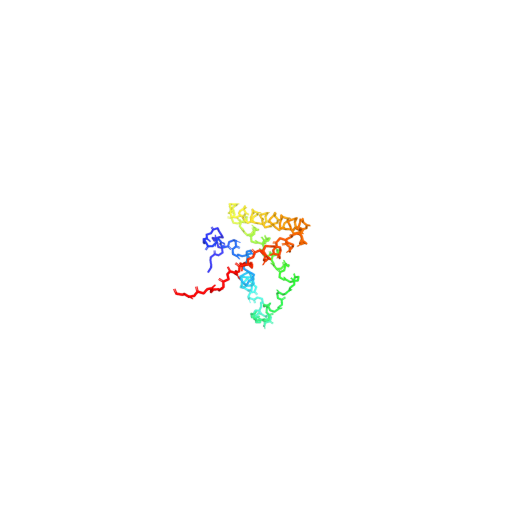O 1
ATOM 834 N N . ILE A 1 109 ? 18.929 -15.397 -25.350 1.00 85.56 109 ILE A N 1
ATOM 835 C CA . ILE A 1 109 ? 18.811 -16.836 -25.622 1.00 85.56 109 ILE A CA 1
ATOM 836 C C . ILE A 1 109 ? 19.998 -17.327 -26.460 1.00 85.56 109 ILE A C 1
ATOM 838 O O . ILE A 1 109 ? 20.614 -18.338 -26.118 1.00 85.56 109 ILE A O 1
ATOM 842 N N . ALA A 1 110 ? 20.369 -16.596 -27.515 1.00 83.56 110 ALA A N 1
ATOM 843 C CA . ALA A 1 110 ? 21.490 -16.952 -28.381 1.00 83.56 110 ALA A CA 1
ATOM 844 C C . ALA A 1 110 ? 22.816 -17.038 -27.607 1.00 83.56 110 ALA A C 1
ATOM 846 O O . ALA A 1 110 ? 23.579 -17.986 -27.794 1.00 83.56 110 ALA A O 1
ATOM 847 N N . LYS A 1 111 ? 23.079 -16.106 -26.680 1.00 83.44 111 LYS A N 1
ATOM 848 C CA . LYS A 1 111 ? 24.263 -16.152 -25.803 1.00 83.44 111 LYS A CA 1
ATOM 849 C C . LYS A 1 111 ? 24.220 -17.315 -24.814 1.00 83.44 111 LYS A C 1
ATOM 851 O O . LYS A 1 111 ? 25.249 -17.959 -24.598 1.00 83.44 111 LYS A O 1
ATOM 856 N N . ALA A 1 112 ? 23.058 -17.597 -24.226 1.00 82.00 112 ALA A N 1
ATOM 857 C CA . ALA A 1 112 ? 22.899 -18.692 -23.272 1.00 82.00 112 ALA A CA 1
ATOM 858 C C . ALA A 1 112 ? 23.102 -20.067 -23.934 1.00 82.00 112 ALA A C 1
ATOM 860 O O . ALA A 1 112 ? 23.832 -20.904 -23.406 1.00 82.00 112 ALA A O 1
ATOM 861 N N . LEU A 1 113 ? 22.524 -20.280 -25.121 1.00 82.19 113 LEU A N 1
ATOM 862 C CA . LEU A 1 113 ? 22.642 -21.537 -25.868 1.00 82.19 113 LEU A CA 1
ATOM 863 C C . LEU A 1 113 ? 23.995 -21.673 -26.586 1.00 82.19 113 LEU A C 1
ATOM 865 O O . LEU A 1 113 ? 24.579 -22.756 -26.586 1.00 82.19 113 LEU A O 1
ATOM 869 N N . GLY A 1 114 ? 24.543 -20.584 -27.136 1.00 67.75 114 GLY A N 1
ATOM 870 C CA . GLY A 1 114 ? 25.852 -20.577 -27.800 1.00 67.75 114 GLY A CA 1
ATOM 871 C C . GLY A 1 114 ? 27.020 -20.882 -26.855 1.00 67.75 114 GLY A C 1
ATOM 872 O O . GLY A 1 114 ? 27.995 -21.511 -27.258 1.00 67.75 114 GLY A O 1
ATOM 873 N N . SER A 1 115 ? 26.892 -20.527 -25.574 1.00 58.94 115 SER A N 1
ATOM 874 C CA . SER A 1 115 ? 27.889 -20.855 -24.543 1.00 58.94 115 SER A CA 1
ATOM 875 C C . SER A 1 115 ? 27.883 -22.341 -24.147 1.00 58.94 115 SER A C 1
ATOM 877 O O . SER A 1 115 ? 28.868 -22.833 -23.602 1.00 58.94 115 SER A O 1
ATOM 879 N N . SER A 1 116 ? 26.807 -23.082 -24.450 1.00 54.44 116 SER A N 1
ATOM 880 C CA . SER A 1 116 ? 26.677 -24.509 -24.122 1.00 54.44 116 SER A CA 1
ATOM 881 C C . SER A 1 116 ? 27.318 -25.446 -25.158 1.00 54.44 116 SER A C 1
ATOM 883 O O . SER A 1 116 ? 27.489 -26.629 -24.870 1.00 54.44 116 SER A O 1
ATOM 885 N N . ALA A 1 117 ? 27.686 -24.958 -26.347 1.00 54.06 117 ALA A N 1
ATOM 886 C CA . ALA A 1 117 ? 28.221 -25.794 -27.431 1.00 54.06 117 ALA A CA 1
ATOM 887 C C . ALA A 1 117 ? 29.756 -25.979 -27.396 1.00 54.06 117 ALA A C 1
ATOM 889 O O . ALA A 1 117 ? 30.305 -26.708 -28.217 1.00 54.06 117 ALA A O 1
ATOM 890 N N . GLY A 1 118 ? 30.465 -25.338 -26.456 1.00 53.56 118 GLY A N 1
ATOM 891 C CA . GLY A 1 118 ? 31.934 -25.283 -26.437 1.00 53.56 118 GLY A CA 1
ATOM 892 C C . GLY A 1 118 ? 32.660 -26.284 -25.528 1.00 53.56 118 GLY A C 1
ATOM 893 O O . GLY A 1 118 ? 33.887 -26.252 -25.489 1.00 53.56 118 GLY A O 1
ATOM 894 N N . SER A 1 119 ? 31.967 -27.154 -24.776 1.00 54.47 119 SER A N 1
ATOM 895 C CA . SER A 1 119 ? 32.626 -28.045 -23.795 1.00 54.47 119 SER A CA 1
ATOM 896 C C . SER A 1 119 ? 32.724 -29.521 -24.195 1.00 54.47 119 SER A C 1
ATOM 898 O O . SER A 1 119 ? 33.032 -30.359 -23.341 1.00 54.47 119 SER A O 1
ATOM 900 N N . SER A 1 120 ? 32.512 -29.872 -25.463 1.00 48.16 120 SER A N 1
ATOM 901 C CA . SER A 1 120 ? 32.846 -31.212 -25.955 1.00 48.16 120 SER A CA 1
ATOM 902 C C . SER A 1 120 ? 34.362 -31.330 -26.108 1.00 48.16 120 SER A C 1
ATOM 904 O O . SER A 1 120 ? 34.915 -31.115 -27.180 1.00 48.16 120 SER A O 1
ATOM 906 N N . ARG A 1 121 ? 35.035 -31.641 -24.991 1.00 49.56 121 ARG A N 1
ATOM 907 C CA . ARG A 1 121 ? 36.431 -32.090 -24.951 1.00 49.56 121 ARG A CA 1
ATOM 908 C C . ARG A 1 121 ? 36.614 -33.219 -25.964 1.00 49.56 121 ARG A C 1
ATOM 910 O O . ARG A 1 121 ? 36.129 -34.328 -25.745 1.00 49.56 121 ARG A O 1
ATOM 917 N N . GLU A 1 122 ? 37.338 -32.939 -27.041 1.00 45.62 122 GLU A N 1
ATOM 918 C CA . GLU A 1 122 ? 37.945 -33.968 -27.876 1.00 45.62 122 GLU A CA 1
ATOM 919 C C . GLU A 1 122 ? 38.783 -34.884 -26.977 1.00 45.62 122 GLU A C 1
ATOM 921 O O . GLU A 1 122 ? 39.708 -34.441 -26.299 1.00 45.62 122 GLU A O 1
ATOM 926 N N . SER A 1 123 ? 38.434 -36.167 -26.944 1.00 56.59 123 SER A N 1
ATOM 927 C CA . SER A 1 123 ? 39.315 -37.216 -26.438 1.00 56.59 123 SER A CA 1
ATOM 928 C C . SER A 1 123 ? 39.717 -38.106 -27.610 1.00 56.59 123 SER A C 1
ATOM 930 O O . SER A 1 123 ? 38.907 -38.913 -28.063 1.00 56.59 123 SER A O 1
ATOM 932 N N . PRO A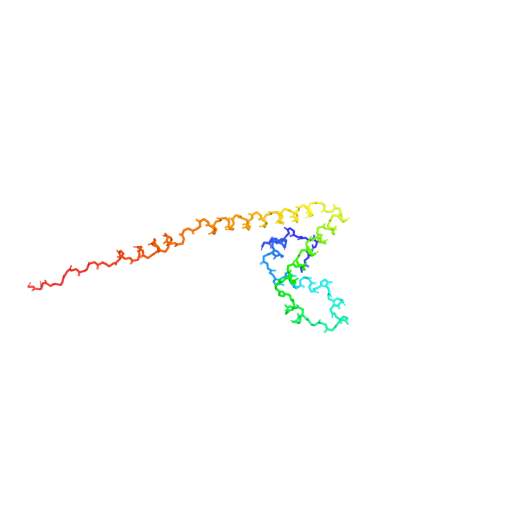 1 124 ? 40.956 -37.976 -28.104 1.00 53.75 124 PRO A N 1
ATOM 933 C CA . PRO A 1 124 ? 41.658 -39.070 -28.766 1.00 53.75 124 PRO A CA 1
ATOM 934 C C . PRO A 1 124 ? 43.001 -39.317 -28.041 1.00 53.75 124 PRO A C 1
ATOM 936 O O . PRO A 1 124 ? 43.644 -38.386 -27.577 1.00 53.75 124 PRO A O 1
ATOM 939 N N . ALA A 1 125 ? 43.541 -40.517 -27.879 1.00 45.78 125 ALA A N 1
ATOM 940 C CA . ALA A 1 125 ? 43.173 -41.838 -28.343 1.00 45.78 125 ALA A CA 1
ATOM 941 C C . ALA A 1 125 ? 43.881 -42.879 -27.453 1.00 45.78 125 ALA A C 1
ATOM 943 O O . ALA A 1 125 ? 44.892 -42.612 -26.805 1.00 45.78 125 ALA A O 1
ATOM 944 N N . SER A 1 126 ? 43.322 -44.078 -27.457 1.00 63.84 126 SER A N 1
ATOM 945 C CA . SER A 1 126 ? 43.840 -45.308 -26.869 1.00 63.84 126 SER A CA 1
ATOM 946 C C . SER A 1 126 ? 45.066 -45.893 -27.619 1.00 63.84 126 SER A C 1
ATOM 948 O O . SER A 1 126 ? 45.009 -45.981 -28.842 1.00 63.84 126 SER A O 1
ATOM 950 N N . ILE A 1 127 ? 46.044 -46.437 -26.846 1.00 49.06 127 ILE A N 1
ATOM 951 C CA . ILE A 1 127 ? 46.834 -47.704 -27.056 1.00 49.06 127 ILE A CA 1
ATOM 952 C C . ILE A 1 127 ? 48.095 -47.632 -27.985 1.00 49.06 127 ILE A C 1
ATOM 954 O O . ILE A 1 127 ? 48.064 -46.813 -28.898 1.00 49.06 127 ILE A O 1
ATOM 958 N N . PRO A 1 128 ? 49.186 -48.464 -27.857 1.00 58.16 128 PRO A N 1
ATOM 959 C CA . PRO A 1 128 ? 49.387 -49.703 -27.063 1.00 58.16 128 PRO A CA 1
ATOM 960 C C . PRO A 1 128 ? 50.671 -49.863 -26.211 1.00 58.16 128 PRO A C 1
ATOM 962 O O . PRO A 1 128 ? 51.673 -49.170 -26.356 1.00 58.16 128 PRO A O 1
ATOM 965 N N . ASP A 1 129 ? 50.583 -50.915 -25.397 1.00 53.22 129 ASP A N 1
ATOM 966 C CA . ASP A 1 129 ? 51.591 -51.677 -24.652 1.00 53.22 129 ASP A CA 1
ATOM 967 C C . ASP A 1 129 ? 52.621 -52.390 -25.566 1.00 53.22 129 ASP A C 1
ATOM 969 O O . ASP A 1 129 ? 52.244 -52.940 -26.610 1.00 53.22 129 ASP A O 1
ATOM 973 N N . ARG A 1 130 ? 53.904 -52.408 -25.173 1.00 52.09 130 ARG A N 1
ATOM 974 C CA . ARG A 1 130 ? 54.928 -53.343 -25.678 1.00 52.09 130 ARG A CA 1
ATOM 975 C C . ARG A 1 130 ? 56.044 -53.562 -24.663 1.00 52.09 130 ARG A C 1
ATOM 977 O O . ARG A 1 130 ? 56.574 -52.549 -24.157 1.00 52.09 130 ARG A O 1
#

Sequence (130 aa):
MNLANLTHGDPPLLTRLETDIVLLCDVIFALVKPQADQLGVSDEEFGKAMGGDAIMAAHDAFWEELNGFFRQLRRTDTARAIEKQAALVKATVAAIEQRVETLDVENVIAKALGSSAGSSRESPASIPDR

pLDDT: mean 85.19, std 13.24, range [45.62, 97.31]

Secondary structure (DSSP, 8-state):
--TT-TT-TTTTHHHHHHH-HHHHHHHHHHHHHHHHHHHT--HHHHHHH-STHHHHHHHHHHHHHHHHHHHHTT-HHHHHHHHHHHHHHHHHHHHHHHHHHT--HHHHHHHHHHGGGS------------

Foldseek 3Di:
DDLVQQVDDVNGVLVCCVVPLVVVQVVLCVVCVVVCVVVVHDSVNSVVVCDDVNVVVSSVVVLVVSLVVCVVVVVVVVSVVSVVSVVVVVVVVVVVVVVVVPDPVVVVVCVVVVVVPPPPDDDDDDDDDD

Radius of gyration: 25.98 Å; chains: 1; bounding box: 76×70×45 Å